Protein AF-A0A1Q2MFX3-F1 (afdb_monomer)

Solvent-accessible surface area (backbone atoms only — not comparable to full-atom values): 5572 Å² total; per-residue (Å²): 133,84,80,79,74,78,77,75,77,76,75,87,48,60,46,98,86,69,48,73,60,59,66,69,25,46,64,70,50,45,32,58,73,72,52,40,73,78,70,87,47,95,54,41,69,56,53,58,48,49,37,37,76,72,67,66,35,73,71,47,77,58,89,95,42,66,28,32,44,45,69,49,56,51,53,32,52,54,51,50,52,31,57,77,71,65,59,76,129

Organism: NCBI:txid1851148

pLDDT: mean 88.47, std 14.16, range [47.31, 98.0]

Secondary structure (DSSP, 8-state):
-------------B-TTSPBPPSEE-HHHHHHHTTTTSSS-S-HHHHHHHHHHTTSS--EEETTEEEEEHHHHHHHHHHHHHHHTT---

Mean predicted aligned error: 6.56 Å

Structure (mmCIF, N/CA/C/O backbone):
data_AF-A0A1Q2MFX3-F1
#
_entry.id   AF-A0A1Q2MFX3-F1
#
loop_
_atom_site.group_PDB
_atom_site.id
_atom_site.type_symbol
_atom_site.label_atom_id
_atom_site.label_alt_id
_atom_site.label_comp_id
_atom_site.label_asym_id
_atom_site.label_entity_id
_atom_site.label_seq_id
_atom_site.pdbx_PDB_ins_code
_atom_site.Cartn_x
_atom_site.Cartn_y
_atom_site.Cartn_z
_atom_site.occupancy
_atom_site.B_iso_or_equiv
_atom_site.auth_seq_id
_atom_site.auth_comp_id
_atom_site.auth_asym_id
_atom_site.auth_atom_id
_atom_site.pdbx_PDB_model_num
ATOM 1 N N . MET A 1 1 ? -30.691 -23.310 -5.184 1.00 47.31 1 MET A N 1
ATOM 2 C CA . MET A 1 1 ? -30.303 -21.940 -5.582 1.00 47.31 1 MET A CA 1
ATOM 3 C C . MET A 1 1 ? -28.787 -21.895 -5.691 1.00 47.31 1 MET A C 1
ATOM 5 O O . MET A 1 1 ? -28.120 -22.067 -4.681 1.00 47.31 1 MET A O 1
ATOM 9 N N . LYS A 1 2 ? -28.233 -21.795 -6.905 1.00 47.94 2 LYS A N 1
ATOM 10 C CA . LYS A 1 2 ? -26.786 -21.605 -7.084 1.00 47.94 2 LYS A CA 1
ATOM 11 C C . LYS A 1 2 ? -26.493 -20.142 -6.760 1.00 47.94 2 LYS A C 1
ATOM 13 O O . LYS A 1 2 ? -27.024 -19.268 -7.435 1.00 47.94 2 LYS A O 1
ATOM 18 N N . GLY A 1 3 ? -25.732 -19.899 -5.693 1.00 49.09 3 GLY A N 1
ATOM 19 C CA . GLY A 1 3 ? -25.260 -18.562 -5.353 1.00 49.09 3 GLY A CA 1
ATOM 20 C C . GLY A 1 3 ? -24.463 -18.020 -6.529 1.00 49.09 3 GLY A C 1
ATOM 21 O O . GLY A 1 3 ? -23.474 -18.629 -6.938 1.00 49.09 3 GLY A O 1
ATOM 22 N N . ILE A 1 4 ? -24.939 -16.923 -7.107 1.00 53.47 4 ILE A N 1
ATOM 23 C CA . ILE A 1 4 ? -24.200 -16.171 -8.109 1.00 53.47 4 ILE A CA 1
ATOM 24 C C . ILE A 1 4 ? -22.977 -15.642 -7.356 1.00 53.47 4 ILE A C 1
ATOM 26 O O . ILE A 1 4 ? -23.097 -14.748 -6.524 1.00 53.47 4 ILE A O 1
ATOM 30 N N . ARG A 1 5 ? -21.812 -16.271 -7.547 1.00 55.31 5 ARG A N 1
ATOM 31 C CA . ARG A 1 5 ? -20.543 -15.652 -7.165 1.00 55.31 5 ARG A CA 1
ATOM 32 C C . ARG A 1 5 ? -20.438 -14.433 -8.067 1.00 55.31 5 ARG A C 1
ATOM 34 O O . ARG A 1 5 ? -20.237 -14.610 -9.263 1.00 55.31 5 ARG A O 1
ATOM 41 N N . GLU A 1 6 ? -20.634 -13.237 -7.518 1.00 54.25 6 GLU A N 1
ATOM 42 C CA . GLU A 1 6 ? -20.212 -12.013 -8.193 1.00 54.25 6 GLU A CA 1
ATOM 43 C C . GLU A 1 6 ? -18.746 -12.214 -8.577 1.00 54.25 6 GLU A C 1
ATOM 45 O O . GLU A 1 6 ? -17.864 -12.313 -7.717 1.00 54.25 6 GLU A O 1
ATOM 50 N N . GLU A 1 7 ? -18.489 -12.369 -9.873 1.00 52.62 7 GLU A N 1
ATOM 51 C CA . GLU A 1 7 ? -17.151 -12.219 -10.409 1.00 52.62 7 GLU A CA 1
ATOM 52 C C . GLU A 1 7 ? -16.750 -10.788 -10.083 1.00 52.62 7 GLU A C 1
ATOM 54 O O . GLU A 1 7 ? -17.204 -9.840 -10.724 1.00 52.62 7 GLU A O 1
ATOM 59 N N . LYS A 1 8 ? -15.953 -10.616 -9.021 1.00 57.69 8 LYS A N 1
ATOM 60 C CA . LYS A 1 8 ? -15.304 -9.339 -8.755 1.00 57.69 8 LYS A CA 1
ATOM 61 C C . LYS A 1 8 ? -14.545 -8.995 -10.023 1.00 57.69 8 LYS A C 1
ATOM 63 O O . LYS A 1 8 ? -13.543 -9.641 -10.322 1.00 57.69 8 LYS A O 1
ATOM 68 N N . SER A 1 9 ? -15.057 -8.014 -10.762 1.00 55.69 9 SER A N 1
ATOM 69 C CA . SER A 1 9 ? -14.364 -7.405 -11.885 1.00 55.69 9 SER A CA 1
ATOM 70 C C . SER A 1 9 ? -12.979 -7.025 -11.383 1.00 55.69 9 SER A C 1
ATOM 72 O O . SER A 1 9 ? -12.823 -6.098 -10.582 1.00 55.69 9 SER A O 1
ATOM 74 N N . CYS A 1 10 ? -11.975 -7.817 -11.757 1.00 55.59 10 CYS A N 1
ATOM 75 C CA . CYS A 1 10 ? -10.598 -7.528 -11.414 1.00 55.59 10 CYS A CA 1
ATOM 76 C C . CYS A 1 10 ? -10.180 -6.404 -12.353 1.00 55.59 10 CYS A C 1
ATOM 78 O O . CYS A 1 10 ? -9.637 -6.643 -13.427 1.00 55.59 10 CYS A O 1
ATOM 80 N N . CYS A 1 11 ? -10.566 -5.174 -12.004 1.00 71.06 11 CYS A N 1
ATOM 81 C CA . CYS A 1 11 ? -10.287 -4.012 -12.826 1.00 71.06 11 CYS A CA 1
ATOM 82 C C . CYS A 1 11 ? -8.768 -3.934 -13.014 1.00 71.06 11 CYS A C 1
ATOM 84 O O . CYS A 1 11 ? -8.011 -3.774 -12.042 1.00 71.06 11 CYS A O 1
ATOM 86 N N . PHE A 1 12 ? -8.326 -4.134 -14.256 1.00 83.75 12 PHE A N 1
ATOM 87 C CA . PHE A 1 12 ? -6.922 -4.057 -14.621 1.00 83.75 12 PHE A CA 1
ATOM 88 C C . PHE A 1 12 ? -6.449 -2.633 -14.344 1.00 83.75 12 PHE A C 1
ATOM 90 O O . PHE A 1 12 ? -6.977 -1.668 -14.889 1.00 83.75 12 PHE A O 1
ATOM 97 N N . SER A 1 13 ? -5.466 -2.504 -13.460 1.00 92.12 13 SER A N 1
ATOM 98 C CA . SER A 1 13 ? -4.857 -1.221 -13.122 1.00 92.12 13 SER A CA 1
ATOM 99 C C . SER A 1 13 ? -3.373 -1.288 -13.424 1.00 92.12 13 SER A C 1
ATOM 101 O O . SER A 1 13 ? -2.749 -2.335 -13.242 1.00 92.12 13 SER A O 1
ATOM 103 N N . TYR A 1 14 ? -2.809 -0.159 -13.826 1.00 96.00 14 TYR A N 1
ATOM 104 C CA . TYR A 1 14 ? -1.408 -0.032 -14.200 1.00 96.00 14 TYR A CA 1
ATOM 105 C C . TYR A 1 14 ? -0.768 1.092 -13.390 1.00 96.00 14 TYR A C 1
ATOM 107 O O . TYR A 1 14 ? -1.419 2.078 -13.045 1.00 96.00 14 TYR A O 1
ATOM 115 N N . PHE A 1 15 ? 0.515 0.947 -13.082 1.00 95.00 15 PHE A N 1
ATOM 116 C CA . PHE A 1 15 ? 1.328 2.062 -12.623 1.00 95.00 15 PHE A CA 1
ATOM 117 C C . PHE A 1 15 ? 1.562 3.057 -13.771 1.00 95.00 15 PHE A C 1
ATOM 119 O O . PHE A 1 15 ? 1.363 2.738 -14.941 1.00 95.00 15 PHE A O 1
ATOM 126 N N . SER A 1 16 ? 2.038 4.265 -13.454 1.00 92.50 16 SER A N 1
ATOM 127 C CA . SER A 1 16 ? 2.278 5.315 -14.463 1.00 92.50 16 SER A CA 1
ATOM 128 C C . SER A 1 16 ? 3.342 4.974 -15.509 1.00 92.50 16 SER A C 1
ATOM 130 O O . SER A 1 16 ? 3.402 5.635 -16.535 1.00 92.50 16 SER A O 1
ATOM 132 N N . ASP A 1 17 ? 4.175 3.964 -15.266 1.00 93.94 17 ASP A N 1
ATOM 133 C CA . ASP A 1 17 ? 5.152 3.453 -16.236 1.00 93.94 17 ASP A CA 1
ATOM 134 C C . ASP A 1 17 ? 4.586 2.337 -17.135 1.00 93.94 17 ASP A C 1
ATOM 136 O O . ASP A 1 17 ? 5.333 1.715 -17.884 1.00 93.94 17 ASP A O 1
ATOM 140 N N . GLY A 1 18 ? 3.280 2.057 -17.057 1.00 94.81 18 GLY A N 1
ATOM 141 C CA . GLY A 1 18 ? 2.621 1.006 -17.834 1.00 94.81 18 GLY A CA 1
ATOM 142 C C . GLY A 1 18 ? 2.772 -0.401 -17.250 1.00 94.81 18 GLY A C 1
ATOM 143 O O . GLY A 1 18 ? 2.236 -1.352 -17.816 1.00 94.81 18 GLY A O 1
ATOM 144 N N . THR A 1 19 ? 3.450 -0.565 -16.110 1.00 95.38 19 THR A N 1
ATOM 145 C CA . THR A 1 19 ? 3.554 -1.868 -15.438 1.00 95.38 19 THR A CA 1
ATOM 146 C C . THR A 1 19 ? 2.201 -2.255 -14.824 1.00 95.38 19 THR A C 1
ATOM 148 O O . THR A 1 19 ? 1.631 -1.441 -14.090 1.00 95.38 19 THR A O 1
ATOM 151 N N . PRO A 1 20 ? 1.672 -3.474 -15.051 1.00 96.00 20 PRO A N 1
ATOM 152 C CA . PRO A 1 20 ? 0.459 -3.942 -14.382 1.00 96.00 20 PRO A CA 1
ATOM 153 C C . PRO A 1 20 ? 0.622 -3.938 -12.860 1.00 96.00 20 PRO A C 1
ATOM 155 O O . PRO A 1 20 ? 1.659 -4.349 -12.339 1.00 96.00 20 PRO A O 1
ATOM 158 N N . VAL A 1 21 ? -0.408 -3.509 -12.133 1.00 96.75 21 VAL A N 1
ATOM 159 C CA . VAL A 1 21 ? -0.413 -3.597 -10.669 1.00 96.75 21 VAL A CA 1
ATOM 160 C C . VAL A 1 21 ? -0.758 -5.034 -10.265 1.00 96.75 21 VAL A C 1
ATOM 162 O O . VAL A 1 21 ? -1.850 -5.497 -10.605 1.00 96.75 21 VAL A O 1
ATOM 165 N N . PRO A 1 22 ? 0.119 -5.739 -9.529 1.00 95.62 22 PRO A N 1
ATOM 166 C CA . PRO A 1 22 ? -0.167 -7.089 -9.060 1.00 95.62 22 PRO A CA 1
ATOM 167 C C . PRO A 1 22 ? -1.208 -7.079 -7.932 1.00 95.62 22 PRO A C 1
ATOM 169 O O . PRO A 1 22 ? -1.340 -6.102 -7.197 1.00 95.62 22 PRO A O 1
ATOM 172 N N . ASP A 1 23 ? -1.893 -8.205 -7.726 1.00 95.62 23 ASP A N 1
ATOM 173 C CA . ASP A 1 23 ? -2.845 -8.355 -6.613 1.00 95.62 23 ASP A CA 1
ATOM 174 C C . ASP A 1 23 ? -2.165 -8.366 -5.236 1.00 95.62 23 ASP A C 1
ATOM 176 O O . ASP A 1 23 ? -2.790 -8.036 -4.226 1.00 95.62 23 ASP A O 1
ATOM 180 N N . VAL A 1 24 ? -0.879 -8.726 -5.190 1.00 96.94 24 VAL A N 1
ATOM 181 C CA . VAL A 1 24 ? -0.054 -8.753 -3.978 1.00 96.94 24 VAL A CA 1
ATOM 182 C C . VAL A 1 24 ? 1.153 -7.846 -4.177 1.00 96.94 24 VAL A C 1
ATOM 184 O O . VAL A 1 24 ? 2.074 -8.172 -4.923 1.00 96.94 24 VAL A O 1
ATOM 187 N N . LEU A 1 25 ? 1.162 -6.723 -3.471 1.00 97.75 25 LEU A N 1
ATOM 188 C CA . LEU A 1 25 ? 2.167 -5.680 -3.572 1.00 97.75 25 LEU A CA 1
ATOM 189 C C . LEU A 1 25 ? 3.230 -5.832 -2.479 1.00 97.75 25 LEU A C 1
ATOM 191 O O . LEU A 1 25 ? 2.966 -6.187 -1.323 1.00 97.75 25 LEU A O 1
ATOM 195 N N . THR A 1 26 ? 4.469 -5.532 -2.841 1.00 97.69 26 THR A N 1
ATOM 196 C CA . THR A 1 26 ? 5.540 -5.216 -1.898 1.00 97.69 26 THR A CA 1
ATOM 197 C C . THR A 1 26 ? 5.291 -3.868 -1.216 1.00 97.69 26 THR A C 1
ATOM 199 O O . THR A 1 26 ? 4.453 -3.084 -1.646 1.00 97.69 26 THR A O 1
ATOM 202 N N . GLU A 1 27 ? 6.047 -3.562 -0.161 1.00 96.44 27 GLU A N 1
ATOM 203 C CA . GLU A 1 27 ? 5.970 -2.250 0.496 1.00 96.44 27 GLU A CA 1
ATOM 204 C C . GLU A 1 27 ? 6.269 -1.093 -0.472 1.00 96.44 27 GLU A C 1
ATOM 206 O O . GLU A 1 27 ? 5.530 -0.117 -0.509 1.00 96.44 27 GLU A O 1
ATOM 211 N N . LYS A 1 28 ? 7.296 -1.235 -1.323 1.00 95.69 28 LYS A N 1
ATOM 212 C CA . LYS A 1 28 ? 7.650 -0.226 -2.333 1.00 95.69 28 LYS A CA 1
ATOM 213 C C . LYS A 1 28 ? 6.525 -0.013 -3.349 1.00 95.69 28 LYS A C 1
ATOM 215 O O . LYS A 1 28 ? 6.230 1.117 -3.720 1.00 95.69 28 LYS A O 1
ATOM 220 N N . GLU A 1 29 ? 5.899 -1.093 -3.803 1.00 97.50 29 GLU A N 1
ATOM 221 C CA . GLU A 1 29 ? 4.768 -1.006 -4.730 1.00 97.50 29 GLU A CA 1
ATOM 222 C C . GLU A 1 29 ? 3.527 -0.426 -4.054 1.00 97.50 29 GLU A C 1
ATOM 224 O O . GLU A 1 29 ? 2.817 0.336 -4.693 1.00 97.50 29 GLU A O 1
ATOM 229 N N . ALA A 1 30 ? 3.285 -0.720 -2.772 1.00 97.38 30 ALA A N 1
ATOM 230 C CA . ALA A 1 30 ? 2.198 -0.116 -2.005 1.00 97.38 30 ALA A CA 1
ATOM 231 C C . ALA A 1 30 ? 2.403 1.396 -1.814 1.00 97.38 30 ALA A C 1
ATOM 233 O O . ALA A 1 30 ? 1.459 2.159 -1.992 1.00 97.38 30 ALA A O 1
ATOM 234 N N . VAL A 1 31 ? 3.637 1.837 -1.532 1.00 96.44 31 VAL A N 1
ATOM 235 C CA . VAL A 1 31 ? 4.011 3.263 -1.516 1.00 96.44 31 VAL A CA 1
ATOM 236 C C . VAL A 1 31 ? 3.671 3.923 -2.853 1.00 96.44 31 VAL A C 1
ATOM 238 O O . VAL A 1 31 ? 2.966 4.929 -2.867 1.00 96.44 31 VAL A O 1
ATOM 241 N N . LYS A 1 32 ? 4.103 3.320 -3.969 1.00 95.94 32 LYS A N 1
ATOM 242 C CA . LYS A 1 32 ? 3.825 3.819 -5.325 1.00 95.94 32 LYS A CA 1
ATOM 243 C C . LYS A 1 32 ? 2.328 3.810 -5.652 1.00 95.94 32 LYS A C 1
ATOM 245 O O . LYS A 1 32 ? 1.826 4.728 -6.291 1.00 95.94 32 LYS A O 1
ATOM 250 N N . PHE A 1 33 ? 1.611 2.769 -5.228 1.00 96.56 33 PHE A N 1
ATOM 251 C CA . PHE A 1 33 ? 0.172 2.613 -5.452 1.00 96.56 33 PHE A CA 1
ATOM 252 C C . PHE A 1 33 ? -0.627 3.704 -4.734 1.00 96.56 33 PHE A C 1
ATOM 254 O O . PHE A 1 33 ? -1.522 4.290 -5.331 1.00 96.56 33 PHE A O 1
ATOM 261 N N . LEU A 1 34 ? -0.267 4.010 -3.484 1.00 95.12 34 LEU A N 1
ATOM 262 C CA . LEU A 1 34 ? -0.883 5.073 -2.685 1.00 95.12 34 LEU A CA 1
ATOM 263 C C . LEU A 1 34 ? -0.306 6.469 -2.966 1.00 95.12 34 LEU A C 1
ATOM 265 O O . LEU A 1 34 ? -0.730 7.424 -2.325 1.00 95.12 34 LEU A O 1
ATOM 269 N N . ARG A 1 35 ? 0.659 6.590 -3.890 1.00 94.00 35 ARG A N 1
ATOM 270 C CA . ARG A 1 35 ? 1.346 7.848 -4.231 1.00 94.00 35 ARG A CA 1
ATOM 271 C C . ARG A 1 35 ? 1.990 8.559 -3.042 1.00 94.00 35 ARG A C 1
ATOM 273 O O . ARG A 1 35 ? 2.111 9.773 -3.029 1.00 94.00 35 ARG A O 1
ATOM 280 N N . LEU A 1 36 ? 2.485 7.793 -2.072 1.00 93.75 36 LEU A N 1
ATOM 281 C CA . LEU A 1 36 ? 3.234 8.339 -0.934 1.00 93.75 36 LEU A CA 1
ATOM 282 C C . LEU A 1 36 ? 4.671 8.758 -1.319 1.00 93.75 36 LEU A C 1
ATOM 284 O O . LEU A 1 36 ? 5.434 9.195 -0.461 1.00 93.75 36 LEU A O 1
ATOM 288 N N . ASP A 1 37 ? 5.063 8.561 -2.583 1.00 90.44 37 ASP A N 1
ATOM 289 C CA . ASP A 1 37 ? 6.367 8.864 -3.181 1.00 90.44 37 ASP A CA 1
ATOM 290 C C . ASP A 1 37 ? 6.409 10.183 -3.981 1.00 90.44 37 ASP A C 1
ATOM 292 O O . ASP A 1 37 ? 7.329 10.390 -4.770 1.00 90.44 37 ASP A O 1
ATOM 296 N N . ASP A 1 38 ? 5.449 11.086 -3.774 1.00 85.75 38 ASP A N 1
ATOM 297 C CA . ASP A 1 38 ? 5.323 12.381 -4.470 1.00 85.75 38 ASP A CA 1
ATOM 298 C C . ASP A 1 38 ? 6.311 13.476 -4.014 1.00 85.75 38 ASP A C 1
ATOM 300 O O . ASP A 1 38 ? 6.413 14.529 -4.642 1.00 85.75 38 ASP A O 1
ATOM 304 N N . GLY A 1 39 ? 7.082 13.213 -2.957 1.00 79.31 39 GLY A N 1
ATOM 305 C CA . GLY A 1 39 ? 8.093 14.123 -2.418 1.00 79.31 39 GLY A CA 1
ATOM 306 C C . GLY A 1 39 ? 7.655 14.913 -1.183 1.00 79.31 39 GLY A C 1
ATOM 307 O O . GLY A 1 39 ? 8.511 15.534 -0.551 1.00 79.31 39 GLY A O 1
ATOM 308 N N . GLU A 1 40 ? 6.386 14.843 -0.770 1.00 80.69 40 GLU A N 1
ATOM 309 C CA . GLU A 1 40 ? 5.919 15.509 0.456 1.00 80.69 40 GLU A CA 1
ATOM 310 C C . GLU A 1 40 ? 6.355 14.750 1.721 1.00 80.69 40 GLU A C 1
ATOM 312 O O . GLU A 1 40 ? 6.650 15.339 2.765 1.00 80.69 40 GLU A O 1
ATOM 317 N N . THR A 1 41 ? 6.476 13.423 1.624 1.00 80.06 41 THR A N 1
ATOM 318 C CA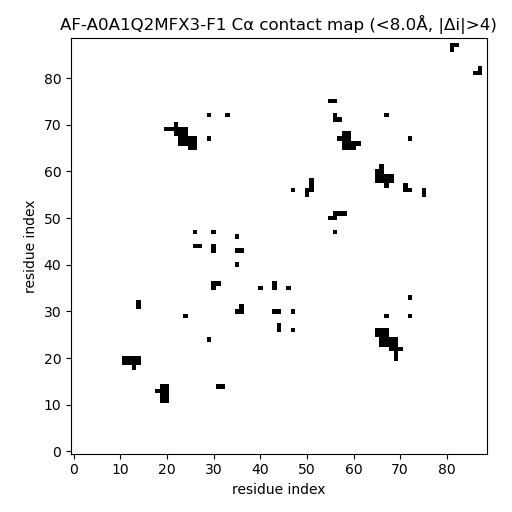 . THR A 1 41 ? 6.865 12.559 2.743 1.00 80.06 41 THR A CA 1
ATOM 319 C C . THR A 1 41 ? 8.319 12.092 2.633 1.00 80.06 41 THR A C 1
ATOM 321 O O . THR A 1 41 ? 8.681 11.313 1.755 1.00 80.06 41 THR A O 1
ATOM 324 N N . LYS A 1 42 ? 9.161 12.464 3.612 1.00 79.88 42 LYS A N 1
ATOM 325 C CA . LYS A 1 42 ? 10.576 12.027 3.680 1.00 79.88 42 LYS A CA 1
ATOM 326 C C . LYS A 1 42 ? 10.767 10.515 3.868 1.00 79.88 42 LYS A C 1
ATOM 328 O O . LYS A 1 42 ? 11.816 9.987 3.510 1.00 79.88 42 LYS A O 1
ATOM 333 N N . TYR A 1 43 ? 9.788 9.824 4.458 1.00 88.12 43 TYR A N 1
ATOM 334 C CA . TYR A 1 43 ? 9.855 8.386 4.755 1.00 88.12 43 TYR A CA 1
ATOM 335 C C . TYR A 1 43 ? 8.526 7.673 4.443 1.00 88.12 43 TYR A C 1
ATOM 337 O O . TYR A 1 43 ? 7.789 7.338 5.371 1.00 88.12 43 TYR A O 1
ATOM 345 N N . PRO A 1 44 ? 8.213 7.402 3.165 1.00 89.94 44 PRO A N 1
ATOM 346 C CA . PRO A 1 44 ? 6.913 6.851 2.757 1.00 89.94 44 PRO A CA 1
ATOM 347 C C . PRO A 1 44 ? 6.556 5.517 3.438 1.00 89.94 44 PRO A C 1
ATOM 349 O O . PRO A 1 44 ? 5.408 5.279 3.808 1.00 89.94 44 PRO A O 1
ATOM 352 N N . SER A 1 45 ? 7.556 4.667 3.701 1.00 90.25 45 SER A N 1
ATOM 353 C CA . SER A 1 45 ? 7.385 3.414 4.454 1.00 90.25 45 SER A CA 1
ATOM 354 C C . SER A 1 45 ? 6.867 3.622 5.882 1.00 90.25 45 SER A C 1
ATOM 356 O O . SER A 1 45 ? 6.104 2.795 6.383 1.00 90.25 45 SER A O 1
ATOM 358 N N . LYS A 1 46 ? 7.235 4.730 6.543 1.00 92.75 46 LYS A N 1
ATOM 359 C CA . LYS A 1 46 ? 6.737 5.038 7.892 1.00 92.75 46 LYS A CA 1
ATOM 360 C C . LYS A 1 46 ? 5.251 5.374 7.881 1.00 92.75 46 LYS A C 1
ATOM 362 O O . LYS A 1 46 ? 4.568 5.041 8.841 1.00 92.75 46 LYS A O 1
ATOM 367 N N . SER A 1 47 ? 4.734 5.959 6.801 1.00 93.88 47 SER A N 1
ATOM 368 C CA . SER A 1 47 ? 3.294 6.198 6.651 1.00 93.88 47 SER A CA 1
ATOM 369 C C . SER A 1 47 ? 2.524 4.877 6.586 1.00 93.88 47 SER A C 1
ATOM 371 O O . SER A 1 47 ? 1.542 4.703 7.302 1.00 93.88 47 SER A O 1
ATOM 373 N N . LEU A 1 48 ? 3.021 3.889 5.829 1.00 95.00 48 LEU A N 1
ATOM 374 C CA . LEU A 1 48 ? 2.422 2.547 5.805 1.00 95.00 48 LEU A CA 1
ATOM 375 C C . LEU A 1 48 ? 2.472 1.849 7.170 1.00 95.00 48 LEU A C 1
ATOM 377 O O . LEU A 1 48 ? 1.547 1.123 7.530 1.00 95.00 48 LEU A O 1
ATOM 381 N N . GLU A 1 49 ? 3.556 2.014 7.925 1.00 95.19 49 GLU A N 1
ATOM 382 C CA . GLU A 1 49 ? 3.646 1.509 9.29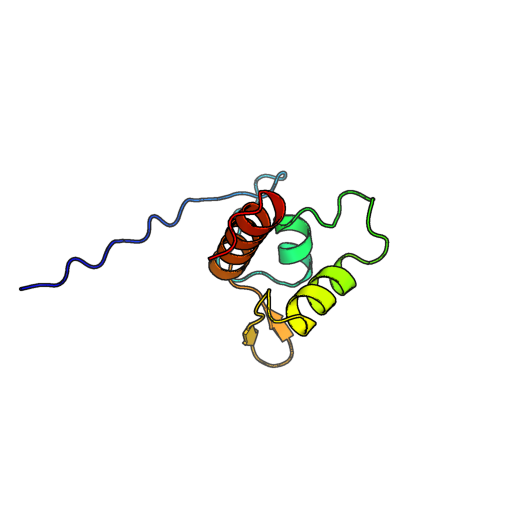6 1.00 95.19 49 GLU A CA 1
ATOM 383 C C . GLU A 1 49 ? 2.649 2.207 10.224 1.00 95.19 49 GLU A C 1
ATOM 385 O O . GLU A 1 49 ? 1.918 1.530 10.944 1.00 95.19 49 GLU A O 1
ATOM 390 N N . TYR A 1 50 ? 2.561 3.535 10.154 1.00 94.81 50 TYR A N 1
ATOM 391 C CA . TYR A 1 50 ? 1.607 4.327 10.920 1.00 94.81 50 TYR A CA 1
ATOM 392 C C . TYR A 1 50 ? 0.167 3.866 10.664 1.00 94.81 50 TYR A C 1
ATOM 394 O O . TYR A 1 50 ? -0.536 3.527 11.614 1.00 94.81 50 TYR A O 1
ATOM 402 N N . TYR A 1 51 ? -0.248 3.733 9.401 1.00 95.50 51 TYR A N 1
ATOM 403 C CA . TYR A 1 51 ? -1.591 3.256 9.055 1.00 95.50 51 TYR A CA 1
ATOM 404 C C . TYR A 1 51 ? -1.874 1.836 9.569 1.00 95.50 51 TYR A C 1
ATOM 406 O O . TYR A 1 51 ? -2.993 1.540 9.988 1.00 95.50 51 TYR A O 1
ATOM 414 N N . ARG A 1 52 ? -0.867 0.954 9.599 1.00 96.06 52 ARG A N 1
ATOM 415 C CA . ARG A 1 52 ? -1.014 -0.379 10.206 1.00 96.06 52 ARG A CA 1
ATOM 416 C C . ARG A 1 52 ? -1.154 -0.317 11.720 1.00 96.06 52 ARG A C 1
ATOM 418 O O . ARG A 1 52 ? -2.003 -1.008 12.272 1.00 96.06 52 ARG A O 1
ATOM 425 N N . ASN A 1 53 ? -0.354 0.512 12.382 1.00 96.44 53 ASN A N 1
ATOM 426 C CA . ASN A 1 53 ? -0.390 0.668 13.835 1.00 96.44 53 ASN A CA 1
ATOM 427 C C . ASN A 1 53 ? -1.707 1.302 14.310 1.00 96.44 53 ASN A C 1
ATOM 429 O O . ASN A 1 53 ? -2.179 0.976 15.393 1.00 96.44 53 ASN A O 1
ATOM 433 N N . GLN A 1 54 ? -2.327 2.152 13.486 1.00 94.31 54 GLN A N 1
ATOM 434 C CA . GLN A 1 54 ? -3.675 2.685 13.717 1.00 94.31 54 GLN A CA 1
ATOM 435 C C . GLN A 1 54 ? -4.795 1.673 13.401 1.00 94.31 54 GLN A C 1
ATOM 437 O O . GLN A 1 54 ? -5.966 1.966 13.615 1.00 94.31 54 GLN A O 1
ATOM 442 N N . GLY A 1 55 ? -4.472 0.494 12.859 1.00 94.62 55 GLY A N 1
ATOM 443 C CA . GLY A 1 55 ? -5.452 -0.534 12.494 1.00 94.62 55 GLY A CA 1
ATOM 444 C C . GLY A 1 55 ? -6.285 -0.222 11.244 1.00 94.62 55 GLY A C 1
ATOM 445 O O . GLY A 1 55 ? -7.175 -1.001 10.904 1.00 94.62 55 GLY A O 1
ATOM 446 N 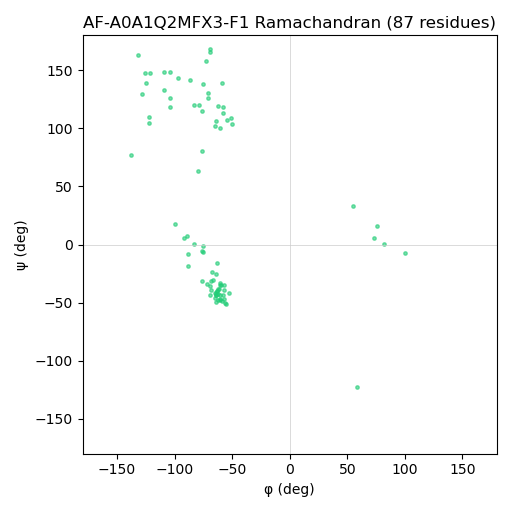N . ILE A 1 56 ? -5.989 0.877 10.541 1.00 94.69 56 ILE A N 1
ATOM 447 C CA . ILE A 1 56 ? -6.745 1.333 9.362 1.00 94.69 56 ILE A CA 1
ATOM 448 C C . ILE A 1 56 ? -6.237 0.730 8.048 1.00 94.69 56 ILE A C 1
ATOM 450 O O . ILE A 1 56 ? -6.962 0.718 7.057 1.00 94.69 56 ILE A O 1
ATOM 454 N N . LEU A 1 57 ? -5.010 0.203 8.036 1.00 97.12 57 LEU A N 1
ATOM 455 C CA . LEU A 1 57 ? -4.446 -0.552 6.919 1.00 97.12 57 LEU A CA 1
ATOM 456 C C . LEU A 1 57 ? -3.966 -1.920 7.400 1.00 97.12 57 LEU A C 1
ATOM 458 O O . LEU A 1 57 ? -3.327 -2.038 8.443 1.00 97.12 57 LEU A O 1
ATOM 462 N N . ARG A 1 58 ? -4.212 -2.966 6.610 1.00 96.50 58 ARG A N 1
ATOM 463 C CA . ARG A 1 58 ? -3.774 -4.329 6.924 1.00 96.50 58 ARG A CA 1
ATOM 464 C C . ARG A 1 58 ? -2.659 -4.764 5.984 1.00 96.50 58 ARG A C 1
ATOM 466 O O . ARG A 1 58 ? -2.741 -4.601 4.771 1.00 96.50 58 ARG A O 1
ATOM 473 N N . GLY A 1 59 ? -1.607 -5.330 6.566 1.00 95.44 59 GLY A N 1
ATOM 474 C CA . GLY A 1 59 ? -0.568 -6.042 5.829 1.00 95.44 59 GLY A CA 1
ATOM 475 C C . GLY A 1 59 ? -0.730 -7.549 6.002 1.00 95.44 59 GLY A C 1
ATOM 476 O O . GLY A 1 59 ? -1.145 -8.023 7.058 1.00 95.44 59 GLY A O 1
ATOM 477 N N . THR A 1 60 ? -0.352 -8.313 4.987 1.00 95.56 60 THR A N 1
ATOM 478 C CA . THR A 1 60 ? -0.317 -9.776 5.010 1.00 95.56 60 THR A CA 1
ATOM 479 C C . THR A 1 60 ? 1.126 -10.240 5.160 1.00 95.56 60 THR A C 1
ATOM 481 O O . THR A 1 60 ? 2.002 -9.853 4.383 1.00 95.56 60 THR A O 1
ATOM 484 N N . ARG A 1 61 ? 1.410 -11.080 6.159 1.00 96.50 61 ARG A N 1
ATOM 485 C CA . ARG A 1 61 ? 2.750 -11.650 6.333 1.00 96.50 61 ARG A CA 1
ATOM 486 C C . ARG A 1 61 ? 2.921 -12.870 5.432 1.00 96.50 61 ARG A C 1
ATOM 488 O O . ARG A 1 61 ? 2.198 -13.848 5.571 1.00 96.50 61 ARG A O 1
ATOM 495 N N . VAL A 1 62 ? 3.900 -12.809 4.529 1.00 96.31 62 VAL A N 1
ATOM 496 C CA . VAL A 1 62 ? 4.262 -13.901 3.616 1.00 96.31 62 VAL A CA 1
ATOM 497 C C . VAL A 1 62 ? 5.729 -14.250 3.852 1.00 96.31 62 VAL A C 1
ATOM 499 O O . VAL A 1 62 ? 6.646 -13.500 3.498 1.00 96.31 62 VAL A O 1
ATOM 502 N N . GLY A 1 63 ? 5.957 -15.376 4.532 1.00 95.25 63 GLY A N 1
ATOM 503 C CA . GLY A 1 63 ? 7.273 -15.741 5.050 1.00 95.25 63 GLY A CA 1
ATOM 504 C C . GLY A 1 63 ? 7.817 -14.668 6.001 1.00 95.25 63 GLY A C 1
ATOM 505 O O . GLY A 1 63 ? 7.184 -14.309 6.994 1.00 95.25 63 GLY A O 1
ATOM 506 N N . LYS A 1 64 ? 9.003 -14.131 5.692 1.00 94.50 64 LYS A N 1
ATOM 507 C CA . LYS A 1 64 ? 9.657 -13.083 6.498 1.00 94.50 64 LYS A CA 1
ATOM 508 C C . LYS A 1 64 ? 9.256 -11.657 6.105 1.00 94.50 64 LYS A C 1
ATOM 510 O O . LYS A 1 64 ? 9.659 -10.718 6.787 1.00 94.50 64 LYS A O 1
ATOM 515 N N . ARG A 1 65 ? 8.512 -11.478 5.008 1.00 96.06 65 ARG A N 1
ATOM 516 C CA . ARG A 1 65 ? 8.206 -10.159 4.435 1.00 96.06 65 ARG A CA 1
ATOM 517 C C . ARG A 1 65 ? 6.741 -9.797 4.638 1.00 96.06 65 ARG A C 1
ATOM 519 O O . ARG A 1 65 ? 5.869 -10.664 4.652 1.00 96.06 65 ARG A O 1
ATOM 526 N N . LEU A 1 66 ? 6.486 -8.502 4.773 1.00 96.56 66 LEU A N 1
ATOM 527 C CA . LEU A 1 66 ? 5.139 -7.957 4.723 1.00 96.56 66 LEU A CA 1
ATOM 528 C C . LEU A 1 66 ? 4.755 -7.663 3.267 1.00 96.56 66 LEU A C 1
ATOM 530 O O . LEU A 1 66 ? 5.595 -7.249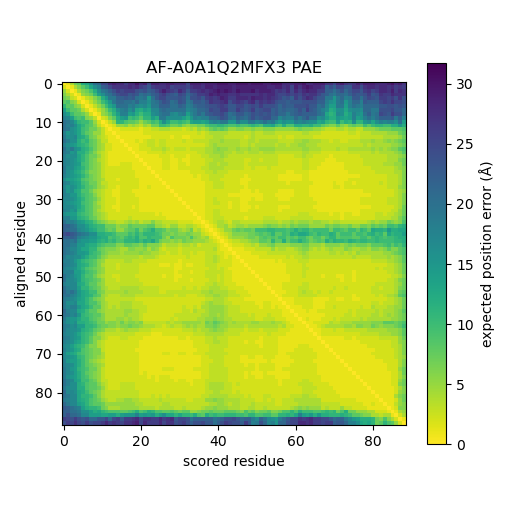 2.457 1.00 96.56 66 LEU A O 1
ATOM 534 N N . ARG A 1 67 ? 3.495 -7.930 2.940 1.00 97.94 67 ARG A N 1
ATOM 535 C CA . ARG A 1 67 ? 2.859 -7.689 1.645 1.00 97.94 67 ARG A CA 1
ATOM 536 C C . ARG A 1 67 ? 1.529 -6.981 1.853 1.00 97.94 67 ARG A C 1
ATOM 538 O O . ARG A 1 67 ? 0.989 -6.996 2.956 1.00 97.94 67 ARG A O 1
ATOM 545 N N . TYR A 1 68 ? 1.005 -6.396 0.789 1.00 98.00 68 TYR A N 1
ATOM 546 C CA . TYR A 1 68 ? -0.266 -5.687 0.796 1.00 98.00 68 TYR A CA 1
ATOM 547 C C . TYR A 1 68 ? -1.132 -6.218 -0.330 1.00 98.00 68 TYR A C 1
ATOM 549 O O . TYR A 1 68 ? -0.675 -6.312 -1.464 1.00 98.00 68 TYR A O 1
ATOM 557 N N . LEU A 1 69 ? -2.371 -6.585 -0.026 1.00 96.88 69 LEU A N 1
ATOM 558 C CA . LEU A 1 69 ? -3.321 -6.930 -1.075 1.00 96.88 69 LEU A CA 1
ATOM 559 C C . LEU A 1 69 ? -3.801 -5.648 -1.749 1.00 96.88 69 LEU A C 1
ATOM 561 O O . LEU A 1 69 ? -4.133 -4.681 -1.062 1.00 96.88 69 LEU A O 1
ATOM 565 N N . LYS A 1 70 ? -3.906 -5.658 -3.079 1.00 96.38 70 LYS A N 1
ATOM 566 C CA . LYS A 1 70 ? -4.478 -4.544 -3.848 1.00 96.38 70 LYS A CA 1
ATOM 567 C C . LYS A 1 70 ? -5.865 -4.163 -3.324 1.00 96.38 70 LYS A C 1
ATOM 569 O O . LYS A 1 70 ? -6.152 -2.984 -3.152 1.00 96.38 70 LYS A O 1
ATOM 574 N N . SER A 1 71 ? -6.696 -5.156 -3.004 1.00 95.12 71 SER A N 1
ATOM 575 C CA . SER A 1 71 ? -8.031 -4.938 -2.437 1.00 95.12 71 SER A CA 1
ATOM 576 C C . SER A 1 71 ? -8.001 -4.218 -1.089 1.00 95.12 71 SER A C 1
ATOM 578 O O . SER A 1 71 ? -8.847 -3.374 -0.838 1.00 95.12 71 SER A O 1
ATOM 580 N N . GLU A 1 72 ? -7.026 -4.515 -0.227 1.00 96.75 72 GLU A N 1
ATOM 581 C CA . GLU A 1 72 ? -6.912 -3.853 1.079 1.00 96.75 72 GLU A CA 1
ATOM 582 C C . GLU A 1 72 ? -6.452 -2.399 0.933 1.00 96.75 72 GLU A C 1
ATOM 584 O O . GLU A 1 72 ? -6.902 -1.539 1.682 1.00 96.75 72 GLU A O 1
ATOM 589 N N . LEU A 1 73 ? -5.597 -2.108 -0.054 1.00 97.12 73 LEU A N 1
ATOM 590 C CA . LEU A 1 73 ? -5.195 -0.736 -0.373 1.00 97.12 73 LEU A CA 1
ATOM 591 C C . LEU A 1 73 ? -6.359 0.080 -0.957 1.00 97.12 73 LEU A C 1
ATOM 593 O O . LEU A 1 73 ? -6.516 1.244 -0.601 1.00 97.12 73 LEU A O 1
ATOM 597 N N . LEU A 1 74 ? -7.194 -0.525 -1.808 1.00 96.38 74 LEU A N 1
ATOM 598 C CA . LEU A 1 74 ? -8.418 0.109 -2.314 1.00 96.38 74 LEU A CA 1
ATOM 599 C C . LEU A 1 74 ? -9.415 0.388 -1.180 1.00 96.38 74 LEU A C 1
ATOM 601 O O . LEU A 1 74 ? -9.839 1.528 -1.019 1.00 96.38 74 LEU A O 1
ATOM 605 N N . ASN A 1 75 ? -9.695 -0.608 -0.331 1.00 95.5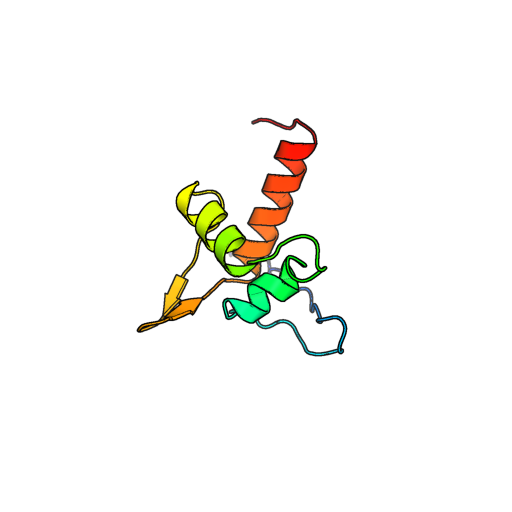6 75 ASN A N 1
ATOM 606 C CA . ASN A 1 75 ? -10.558 -0.445 0.846 1.00 95.56 75 ASN A CA 1
ATOM 607 C C . ASN A 1 75 ? -10.042 0.661 1.781 1.00 95.56 75 ASN A C 1
ATOM 609 O O . ASN A 1 75 ? -10.818 1.428 2.348 1.00 95.56 75 ASN A O 1
ATOM 613 N N . PHE A 1 76 ? -8.720 0.750 1.960 1.00 96.75 76 PHE A N 1
ATOM 614 C CA . PHE A 1 76 ? -8.098 1.828 2.723 1.00 96.75 76 PHE A CA 1
ATOM 615 C C . PHE A 1 76 ? -8.427 3.204 2.122 1.00 96.75 76 PHE A C 1
ATOM 617 O O . PHE A 1 76 ? -8.865 4.081 2.862 1.00 96.75 76 PHE A O 1
ATOM 624 N N . LEU A 1 77 ? -8.276 3.386 0.805 1.00 96.50 77 LEU A N 1
ATOM 625 C CA . LEU A 1 77 ? -8.585 4.650 0.121 1.00 96.50 77 LEU A CA 1
ATOM 626 C C . LEU A 1 77 ? -10.071 5.019 0.205 1.00 96.50 77 LEU A C 1
ATOM 628 O O . LEU A 1 77 ? -10.401 6.183 0.433 1.00 96.50 77 LEU A O 1
ATOM 632 N N . GLU A 1 78 ? -10.965 4.041 0.068 1.00 95.75 78 GLU A N 1
ATOM 633 C CA . GLU A 1 78 ? -12.406 4.244 0.245 1.00 95.75 78 GLU A CA 1
ATOM 634 C C . GLU A 1 78 ? -12.720 4.724 1.668 1.00 95.75 78 GLU A C 1
ATOM 636 O O . GLU A 1 78 ? -13.402 5.730 1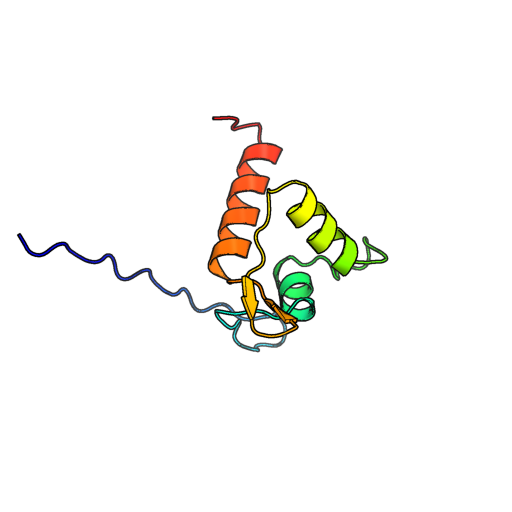.859 1.00 95.75 78 GLU A O 1
ATOM 641 N N . ASN A 1 79 ? -12.148 4.070 2.682 1.00 94.94 79 ASN A N 1
ATOM 642 C CA . ASN A 1 79 ? -12.326 4.477 4.074 1.00 94.94 79 ASN A CA 1
ATOM 643 C C . ASN A 1 79 ? -11.736 5.863 4.363 1.00 94.94 79 ASN A C 1
ATOM 645 O O . ASN A 1 79 ? -12.369 6.652 5.061 1.00 94.94 79 ASN A O 1
ATOM 649 N N . GLN A 1 80 ? -10.552 6.180 3.827 1.00 94.94 80 GLN A N 1
ATOM 650 C CA . GLN A 1 80 ? -9.975 7.521 3.958 1.00 94.94 80 GLN A CA 1
ATOM 651 C C . GLN A 1 80 ? -10.880 8.572 3.320 1.00 94.94 80 GLN A C 1
ATOM 653 O O . GLN A 1 80 ? -11.147 9.590 3.945 1.00 94.94 80 GLN A O 1
ATOM 658 N N . THR A 1 81 ? -11.425 8.291 2.135 1.00 96.38 81 THR A N 1
ATOM 659 C CA . THR A 1 81 ? -12.358 9.190 1.441 1.00 96.38 81 THR A CA 1
ATOM 660 C C . THR A 1 81 ? -13.576 9.494 2.308 1.00 96.38 81 THR A C 1
ATOM 662 O O . THR A 1 81 ? -13.930 10.660 2.483 1.00 96.38 81 THR A O 1
ATOM 665 N N . ARG A 1 82 ? -14.180 8.468 2.915 1.00 94.94 82 ARG A N 1
ATOM 666 C CA . ARG A 1 82 ? -15.316 8.636 3.831 1.00 94.94 82 ARG A CA 1
ATOM 667 C C . ARG A 1 82 ? -14.961 9.497 5.042 1.00 94.94 82 ARG A C 1
ATOM 669 O O . ARG A 1 82 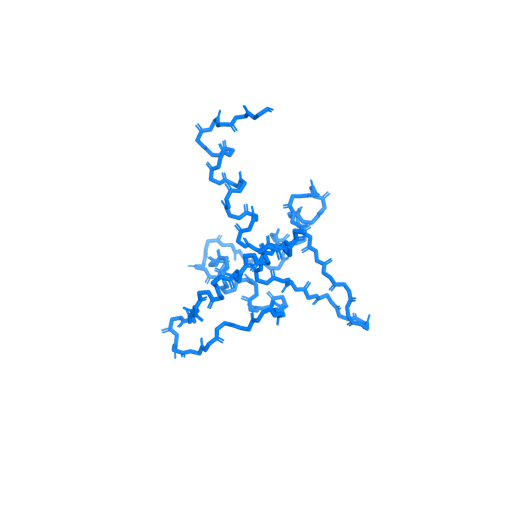? 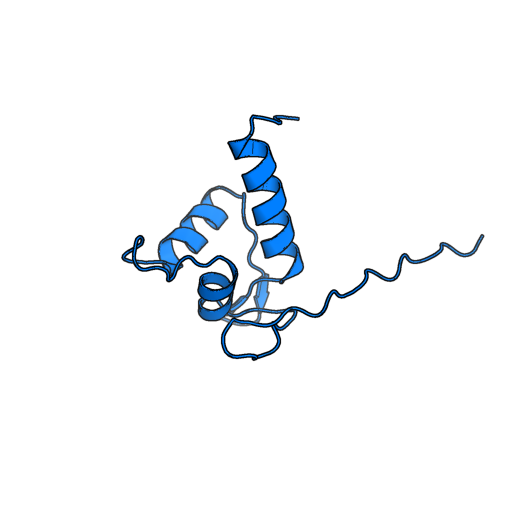-15.683 10.436 5.361 1.00 94.94 82 ARG A O 1
ATOM 676 N N . ILE A 1 83 ? -13.828 9.217 5.691 1.00 92.50 83 ILE A N 1
ATOM 677 C CA . ILE A 1 83 ? -13.360 9.969 6.866 1.00 92.50 83 ILE A CA 1
ATOM 678 C C . ILE A 1 83 ? -13.090 11.434 6.509 1.00 92.50 83 ILE A C 1
ATOM 680 O O . ILE A 1 83 ? -13.566 12.327 7.207 1.00 92.50 83 ILE A O 1
ATOM 684 N N . THR A 1 84 ? -12.364 11.693 5.419 1.00 93.75 84 THR A N 1
ATOM 685 C CA . THR A 1 84 ? -12.032 13.049 4.960 1.00 93.75 84 THR A CA 1
ATOM 686 C C . THR A 1 84 ? -13.282 13.877 4.665 1.00 93.75 84 THR A C 1
ATOM 688 O O . THR A 1 84 ? -13.287 15.073 4.943 1.00 93.75 84 THR A O 1
ATOM 691 N N . ASN A 1 85 ? -14.350 13.252 4.162 1.00 94.88 85 ASN A N 1
ATOM 692 C CA . ASN A 1 85 ? -15.620 13.921 3.867 1.00 94.88 85 ASN A CA 1
ATOM 693 C C . ASN A 1 85 ? -16.62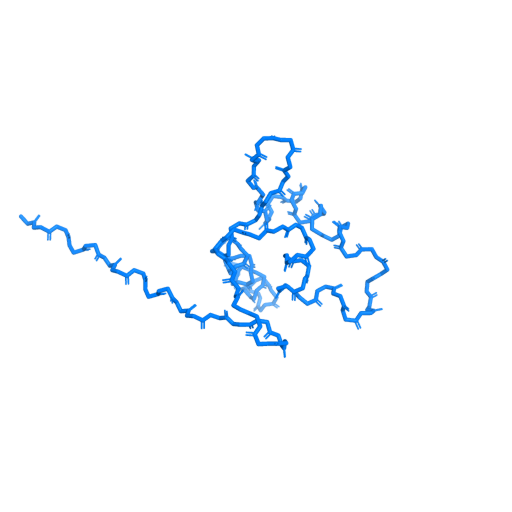8 13.896 5.035 1.00 94.88 85 ASN A C 1
ATOM 695 O O . ASN A 1 85 ? -17.753 14.363 4.882 1.00 94.88 85 ASN A O 1
ATOM 699 N N . GLY A 1 86 ? -16.241 13.391 6.213 1.00 88.75 86 GLY A N 1
ATOM 700 C CA . GLY A 1 86 ? -17.093 13.385 7.406 1.00 88.75 86 GLY A CA 1
ATOM 701 C C . GLY A 1 86 ? -18.209 12.333 7.404 1.00 88.75 86 GLY A C 1
ATOM 702 O O . GLY A 1 86 ? -19.122 12.412 8.222 1.00 88.75 86 GLY A O 1
ATOM 703 N N . GLU A 1 87 ? -18.138 11.325 6.534 1.00 85.00 87 GLU A N 1
ATOM 704 C CA . GLU A 1 87 ? -19.095 10.216 6.450 1.00 85.00 87 GLU A CA 1
ATOM 705 C C . GLU A 1 87 ? -18.811 9.160 7.536 1.00 85.00 87 GLU A C 1
ATOM 707 O O . GLU A 1 87 ? -18.432 8.013 7.258 1.00 85.00 87 GLU A O 1
ATOM 712 N N . MET A 1 88 ? -18.947 9.551 8.805 1.00 71.19 88 MET A N 1
ATOM 713 C CA . MET A 1 88 ? -18.844 8.618 9.930 1.00 71.19 88 MET A CA 1
ATOM 714 C C . MET A 1 88 ? -20.081 7.710 9.954 1.00 71.19 88 MET A C 1
ATOM 716 O O . MET A 1 88 ? -21.209 8.199 9.936 1.00 71.19 88 MET A O 1
ATOM 720 N N . SER A 1 89 ? -19.855 6.391 9.961 1.00 60.97 89 SER A N 1
ATOM 721 C CA . SER A 1 89 ? -20.897 5.390 10.239 1.00 60.97 89 SER A CA 1
ATOM 722 C C . SER A 1 89 ? -20.999 5.119 11.729 1.00 60.97 89 SER A C 1
ATOM 724 O O . SER A 1 89 ? -19.971 5.280 12.423 1.00 60.97 89 SER A O 1
#

Nearest PDB structures (foldseek):
  3pqj-assembly2_C  TM=5.082E-01  e=1.440E+00  Xylella fastidiosa
  7el2-assembly1_B-2  TM=4.697E-01  e=1.641E+00  Acinetobacter baumannii
  1zao-assembly1_A  TM=4.884E-01  e=3.835E+00  Archaeoglobus fulgidus
  1zar-assembly1_A  TM=4.899E-01  e=4.665E+00  Archaeoglobus fulgidus

Sequence (89 aa):
MKGIREEKSCCFSYFSDGTPVPDVLTEKEAVKFLRLDDGETKYPSKSLEYYRNQGILRGTRVGKRLRYLKSELLNFLENQTRITNGEMS

Radius of gyration: 14.94 Å; Cα contacts (8 Å, |Δi|>4): 74; chains: 1; bounding box: 41×37×32 Å

Foldseek 3Di:
DPPPPPPPPPPFDAQPVRHTQDQKAALVSLLSVLVVVVPPDPCSSVVVVVCVVVVLADWDDDPPGTIHGPVRSVSSVVVVVCVVVVVDD